Protein AF-A0A7H8U906-F1 (afdb_monomer_lite)

Radius of gyration: 17.41 Å; chains: 1; bounding box: 36×26×45 Å

Structure (mmCIF, N/CA/C/O backbone):
data_AF-A0A7H8U906-F1
#
_entry.id   AF-A0A7H8U906-F1
#
loop_
_atom_site.group_PDB
_atom_site.id
_atom_site.type_symbol
_atom_site.label_atom_id
_atom_site.label_alt_id
_atom_site.label_comp_id
_atom_site.label_asym_id
_atom_site.label_entity_id
_atom_site.label_seq_id
_atom_site.pdbx_PDB_ins_code
_atom_site.Cartn_x
_atom_site.Cartn_y
_atom_site.Cartn_z
_atom_site.occupancy
_atom_site.B_iso_or_equiv
_atom_site.auth_seq_id
_atom_site.auth_comp_id
_atom_site.auth_asym_id
_atom_site.auth_atom_id
_atom_site.pdbx_PDB_model_num
ATOM 1 N N . MET A 1 1 ? -4.755 -11.168 -20.918 1.00 68.44 1 MET A N 1
ATOM 2 C CA . MET A 1 1 ? -3.337 -10.744 -20.889 1.00 68.44 1 MET A CA 1
ATOM 3 C C . MET A 1 1 ? -2.863 -10.887 -19.455 1.00 68.44 1 MET A C 1
ATOM 5 O O . MET A 1 1 ? -3.658 -10.590 -18.576 1.00 68.44 1 MET A O 1
ATOM 9 N N . GLY A 1 2 ? -1.659 -11.412 -19.221 1.00 84.75 2 GLY A N 1
ATOM 10 C CA . GLY A 1 2 ? -1.093 -11.488 -17.869 1.00 84.75 2 GLY A CA 1
ATOM 11 C C . GLY A 1 2 ? -0.454 -10.156 -17.485 1.00 84.75 2 GLY A C 1
ATOM 12 O O . GLY A 1 2 ? 0.186 -9.537 -18.334 1.00 84.75 2 GLY A O 1
ATOM 13 N N . MET A 1 3 ? -0.651 -9.728 -16.241 1.00 90.69 3 MET A N 1
ATOM 14 C CA . MET A 1 3 ? -0.032 -8.536 -15.660 1.00 90.69 3 MET A CA 1
ATOM 15 C C . MET A 1 3 ? 1.101 -8.963 -14.719 1.00 90.69 3 MET A C 1
ATOM 17 O O . MET A 1 3 ? 1.046 -10.034 -14.118 1.00 90.69 3 MET A O 1
ATOM 21 N N . MET A 1 4 ? 2.147 -8.146 -14.630 1.00 92.12 4 MET A N 1
ATOM 22 C CA . MET A 1 4 ? 3.319 -8.377 -13.783 1.00 92.12 4 MET A CA 1
ATOM 23 C C . MET A 1 4 ? 3.715 -7.071 -13.104 1.00 92.12 4 MET A C 1
ATOM 25 O O . MET A 1 4 ? 3.500 -5.994 -13.663 1.00 92.12 4 MET A O 1
ATOM 29 N N . THR A 1 5 ? 4.355 -7.169 -11.942 1.00 93.44 5 THR A N 1
ATOM 30 C CA . THR A 1 5 ? 4.823 -6.001 -11.186 1.00 93.44 5 THR A CA 1
ATOM 31 C C . THR A 1 5 ? 6.341 -5.933 -11.188 1.00 93.44 5 THR A C 1
ATOM 33 O O . THR A 1 5 ? 7.011 -6.935 -10.937 1.00 93.44 5 THR A O 1
ATOM 36 N N . PHE A 1 6 ? 6.894 -4.741 -11.413 1.00 92.75 6 PHE A N 1
ATOM 37 C CA . PHE A 1 6 ? 8.330 -4.481 -11.342 1.00 92.75 6 PHE A CA 1
ATOM 38 C C . PHE A 1 6 ? 8.608 -3.277 -10.448 1.00 92.75 6 PHE A C 1
ATOM 40 O O . PHE A 1 6 ? 7.960 -2.241 -10.577 1.00 92.75 6 PHE A O 1
ATOM 47 N N . VAL A 1 7 ? 9.623 -3.391 -9.593 1.00 93.62 7 VAL A N 1
ATOM 48 C CA . VAL A 1 7 ? 10.245 -2.235 -8.941 1.00 93.62 7 VAL A CA 1
ATOM 49 C C . VAL A 1 7 ? 11.502 -1.898 -9.724 1.00 93.62 7 VAL A C 1
ATOM 51 O O . VAL A 1 7 ? 12.404 -2.733 -9.862 1.00 93.62 7 VAL A O 1
ATOM 54 N N . VAL A 1 8 ? 11.555 -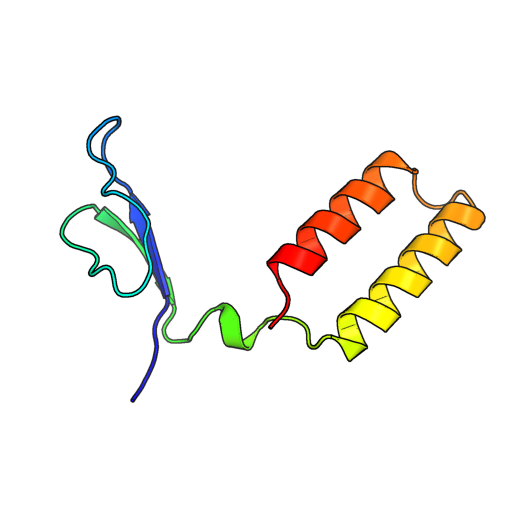0.675 -10.244 1.00 92.94 8 VAL A N 1
ATOM 55 C CA . VAL A 1 8 ? 12.649 -0.199 -11.090 1.00 92.94 8 VAL A CA 1
ATOM 56 C C . VAL A 1 8 ? 13.402 0.904 -10.365 1.00 92.94 8 VAL A C 1
ATOM 58 O O . VAL A 1 8 ? 12.814 1.885 -9.917 1.00 92.94 8 VAL A O 1
ATOM 61 N N . LYS A 1 9 ? 14.718 0.730 -10.244 1.00 93.50 9 LYS A N 1
ATOM 62 C CA . LYS A 1 9 ? 15.624 1.731 -9.691 1.00 93.50 9 LYS A CA 1
ATOM 63 C C . LYS A 1 9 ? 16.198 2.581 -10.822 1.00 93.50 9 LYS A C 1
ATOM 65 O O . LYS A 1 9 ? 16.825 2.047 -11.741 1.00 93.50 9 LYS A O 1
ATOM 70 N N . PHE A 1 10 ? 16.021 3.893 -10.706 1.00 92.44 10 PHE A N 1
ATOM 71 C CA . PHE A 1 10 ? 16.657 4.897 -11.555 1.00 92.44 10 PHE A CA 1
ATOM 72 C C . PHE A 1 10 ? 17.813 5.567 -10.804 1.00 92.44 10 PHE A C 1
ATOM 74 O O . PHE A 1 10 ? 17.903 5.495 -9.576 1.00 92.44 10 PHE A O 1
ATOM 81 N N . GLU A 1 11 ? 18.742 6.156 -11.552 1.00 92.81 11 GLU A N 1
ATOM 82 C CA . GLU A 1 11 ? 19.715 7.086 -10.975 1.00 92.81 11 GLU A CA 1
ATOM 83 C C . GLU A 1 11 ? 19.015 8.412 -10.656 1.00 92.81 11 GLU A C 1
ATOM 85 O O . GLU A 1 11 ? 18.095 8.797 -11.377 1.00 92.81 11 GLU A O 1
ATOM 90 N N . ASP A 1 12 ? 19.481 9.103 -9.616 1.00 90.88 12 ASP A N 1
ATOM 91 C CA . ASP A 1 12 ? 18.924 10.385 -9.171 1.00 90.88 12 ASP A CA 1
ATOM 92 C C . ASP A 1 12 ? 18.920 11.419 -10.308 1.00 90.88 12 ASP A C 1
ATOM 94 O O . ASP A 1 12 ? 19.939 11.647 -10.975 1.00 90.88 12 ASP A O 1
ATOM 98 N N . GLY A 1 13 ? 17.753 12.007 -10.565 1.00 89.50 13 GLY A N 1
ATOM 99 C CA . GLY A 1 13 ? 17.525 12.957 -11.652 1.00 89.50 13 GLY A CA 1
ATOM 100 C C . GLY A 1 13 ? 17.328 12.318 -13.030 1.00 89.50 13 GLY A C 1
ATOM 101 O O . GLY A 1 13 ? 17.241 13.040 -14.027 1.00 89.50 13 GLY A O 1
ATOM 102 N N . LYS A 1 14 ? 17.269 10.982 -13.119 1.00 89.38 14 LYS A N 1
ATOM 103 C CA . LYS A 1 14 ? 16.926 10.230 -14.341 1.00 89.38 14 LYS A CA 1
ATOM 104 C C . LYS A 1 14 ? 15.597 9.484 -14.217 1.00 89.38 14 LYS A C 1
ATOM 106 O O . LYS A 1 14 ? 15.303 8.627 -15.054 1.00 89.38 14 LYS A O 1
ATOM 111 N N . GLU A 1 15 ? 14.801 9.784 -13.193 1.00 89.06 15 GLU A N 1
ATOM 112 C CA . GLU A 1 15 ? 13.448 9.264 -13.057 1.00 89.06 15 GLU A CA 1
ATOM 113 C C . GLU A 1 15 ? 12.577 9.783 -14.206 1.00 89.06 15 GLU A C 1
ATOM 115 O O . GLU A 1 15 ? 12.558 10.985 -14.497 1.00 89.06 15 GLU A O 1
ATOM 120 N N . PRO A 1 16 ? 11.832 8.903 -14.879 1.00 86.12 16 PRO A N 1
ATOM 121 C CA . PRO A 1 16 ? 10.920 9.346 -15.910 1.00 86.12 16 PRO A CA 1
ATOM 122 C C . PRO A 1 16 ? 9.656 9.958 -15.272 1.00 86.12 16 PRO A C 1
ATOM 124 O O . PRO A 1 16 ? 9.271 9.612 -14.155 1.00 86.12 16 PRO A O 1
ATOM 127 N N . SER A 1 17 ? 8.996 10.889 -15.967 1.00 84.75 17 SER A N 1
ATOM 128 C CA . SER A 1 17 ? 7.783 11.543 -15.452 1.00 84.75 17 SER A CA 1
ATOM 129 C C . SER A 1 17 ? 6.630 10.551 -15.298 1.00 84.75 17 SER A C 1
ATOM 131 O O . SER A 1 17 ? 6.318 9.843 -16.248 1.00 84.75 17 SER A O 1
ATOM 133 N N . VAL A 1 18 ? 5.962 10.537 -14.141 1.00 83.50 18 VAL A N 1
ATOM 134 C CA . VAL A 1 18 ? 4.850 9.614 -13.852 1.00 83.50 18 VAL A CA 1
ATOM 135 C C . VAL A 1 18 ? 3.539 10.123 -14.464 1.00 83.50 18 VAL A C 1
ATOM 137 O O . VAL A 1 18 ? 3.144 11.264 -14.230 1.00 83.50 18 VAL A O 1
ATOM 140 N N . GLY A 1 19 ? 2.842 9.271 -15.225 1.00 81.19 19 GLY A N 1
ATOM 141 C CA . GLY A 1 19 ? 1.551 9.594 -15.838 1.00 81.19 19 GLY A CA 1
ATOM 142 C C . GLY A 1 19 ? 0.779 8.370 -16.341 1.00 81.19 19 GLY A C 1
ATOM 143 O O . GLY A 1 19 ? 1.324 7.272 -16.458 1.00 81.19 19 GLY A O 1
ATOM 144 N N . ALA A 1 20 ? -0.509 8.556 -16.642 1.00 79.50 20 ALA A N 1
ATOM 145 C CA . ALA A 1 20 ? -1.360 7.486 -17.161 1.00 79.50 20 ALA A CA 1
ATOM 146 C C . ALA A 1 20 ? -0.901 7.032 -18.559 1.00 79.50 20 ALA A C 1
ATOM 148 O O . ALA A 1 20 ? -0.642 7.860 -19.430 1.00 79.50 20 ALA A O 1
ATOM 149 N N . GLY A 1 21 ? -0.82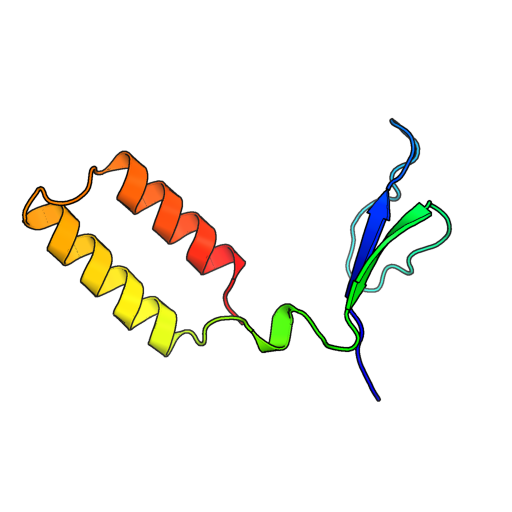5 5.716 -18.778 1.00 76.38 21 GLY A N 1
ATOM 150 C CA . GLY A 1 21 ? -0.413 5.139 -20.066 1.00 76.38 21 GLY A CA 1
ATOM 151 C C . GLY A 1 21 ? 1.080 5.275 -20.381 1.00 76.38 21 GLY A C 1
ATOM 152 O O . GLY A 1 21 ? 1.483 5.060 -21.520 1.00 76.38 21 GLY A O 1
ATOM 153 N N . MET A 1 22 ? 1.896 5.641 -19.392 1.00 83.44 22 MET A N 1
ATOM 154 C CA . MET A 1 22 ? 3.346 5.688 -19.518 1.00 83.44 22 MET A CA 1
ATOM 155 C C . MET A 1 22 ? 3.942 4.286 -19.700 1.00 83.44 22 MET A C 1
ATOM 157 O O . MET A 1 22 ? 3.586 3.348 -18.989 1.00 83.44 22 MET A O 1
ATOM 161 N N . GLU A 1 23 ? 4.917 4.171 -20.600 1.00 82.44 23 GLU A N 1
ATOM 162 C CA . GLU A 1 23 ? 5.762 2.985 -20.721 1.00 82.44 23 GLU A CA 1
ATOM 163 C C . GLU A 1 23 ? 7.040 3.148 -19.892 1.00 82.44 23 GLU A C 1
ATOM 165 O O . GLU A 1 23 ? 7.688 4.198 -19.900 1.00 82.44 23 GLU A O 1
ATOM 170 N N . VAL A 1 24 ? 7.437 2.091 -19.187 1.00 79.06 24 VAL A N 1
ATOM 171 C CA . VAL A 1 24 ? 8.694 2.075 -18.434 1.00 79.06 24 VAL A CA 1
ATOM 172 C C . VAL A 1 24 ? 9.835 1.727 -19.390 1.00 79.06 24 VAL A C 1
ATOM 174 O O . VAL A 1 24 ? 9.872 0.632 -19.946 1.00 79.06 24 VAL A O 1
ATOM 177 N N . SER A 1 25 ? 10.776 2.655 -19.579 1.00 72.31 25 SER A N 1
ATOM 178 C CA . SER A 1 25 ? 11.963 2.468 -20.423 1.00 72.31 25 SER A CA 1
ATOM 179 C C . SER A 1 25 ? 13.244 2.684 -19.615 1.00 72.31 25 SER A C 1
ATOM 181 O O . SER A 1 25 ? 13.476 3.772 -19.092 1.00 72.31 25 SER A O 1
ATOM 183 N N . GLY A 1 26 ? 14.104 1.663 -19.546 1.00 81.88 26 GLY A N 1
ATOM 184 C CA . GLY A 1 26 ? 15.390 1.722 -18.838 1.00 81.88 26 GLY A CA 1
ATOM 185 C C . GLY A 1 26 ? 15.308 1.424 -17.333 1.00 81.88 26 GLY A C 1
ATOM 186 O O . GLY A 1 26 ? 14.331 0.854 -16.853 1.00 81.88 26 GLY A O 1
ATOM 187 N N . GLY A 1 27 ? 16.368 1.785 -16.600 1.00 87.38 27 GLY A N 1
ATOM 188 C CA . GLY A 1 27 ? 16.528 1.488 -15.170 1.00 87.38 27 GLY A CA 1
ATOM 189 C C . GLY A 1 27 ? 16.943 0.040 -14.875 1.00 87.38 27 GLY A C 1
ATOM 190 O O . GLY A 1 27 ? 17.008 -0.810 -15.764 1.00 87.38 27 GLY A O 1
ATOM 191 N N . GLN A 1 28 ? 17.259 -0.241 -13.610 1.00 92.81 28 GLN A N 1
ATOM 192 C CA . GLN A 1 28 ? 17.550 -1.597 -13.141 1.00 92.81 28 GLN A CA 1
ATOM 193 C C . GLN A 1 28 ? 16.320 -2.166 -12.435 1.00 92.81 28 GLN A C 1
ATOM 195 O O . GLN A 1 28 ? 15.853 -1.594 -11.450 1.00 92.81 28 GLN A O 1
ATOM 200 N N . ILE A 1 29 ? 15.825 -3.319 -12.889 1.00 93.19 29 ILE A N 1
ATOM 201 C CA . ILE A 1 29 ? 14.826 -4.078 -12.129 1.00 93.19 29 ILE A CA 1
ATOM 202 C C . ILE A 1 29 ? 15.492 -4.580 -10.845 1.00 93.19 29 ILE A C 1
ATOM 204 O O . ILE A 1 29 ? 16.477 -5.318 -10.898 1.00 93.19 29 ILE A O 1
ATOM 208 N N . VAL A 1 30 ? 14.954 -4.168 -9.699 1.00 96.31 30 VAL A N 1
ATOM 209 C CA . VAL A 1 30 ? 15.449 -4.563 -8.368 1.00 96.31 30 VAL A CA 1
ATOM 210 C C . VAL A 1 30 ? 14.499 -5.515 -7.647 1.00 96.31 30 VAL A C 1
ATOM 212 O O . VAL A 1 30 ? 14.927 -6.226 -6.743 1.00 96.31 30 VAL A O 1
ATOM 215 N N . ALA A 1 31 ? 13.237 -5.578 -8.075 1.00 95.94 31 ALA A N 1
ATOM 216 C CA . ALA A 1 31 ? 12.284 -6.601 -7.666 1.00 95.94 31 ALA A CA 1
ATOM 217 C C . ALA A 1 31 ? 11.281 -6.869 -8.793 1.00 95.94 31 ALA A C 1
ATOM 219 O O . ALA A 1 31 ? 10.964 -5.973 -9.579 1.00 95.94 31 ALA A O 1
ATOM 220 N N . ALA A 1 32 ? 10.780 -8.100 -8.862 1.00 94.25 32 ALA A N 1
ATOM 221 C CA . ALA A 1 32 ? 9.775 -8.512 -9.830 1.00 94.25 32 ALA A CA 1
ATOM 222 C C . ALA A 1 32 ? 8.768 -9.464 -9.181 1.00 94.25 32 ALA A C 1
ATOM 224 O O . ALA A 1 32 ? 9.137 -10.284 -8.339 1.00 94.25 32 ALA A O 1
ATOM 225 N N . SER A 1 33 ? 7.518 -9.376 -9.623 1.00 94.25 33 SER A N 1
ATOM 226 C CA . SER A 1 33 ? 6.447 -10.306 -9.299 1.00 94.25 33 SER A CA 1
ATOM 227 C C . SER A 1 33 ? 5.742 -10.763 -10.573 1.00 94.25 33 SER A C 1
ATOM 229 O O . SER A 1 33 ? 5.512 -9.974 -11.492 1.00 94.25 33 SER A O 1
ATOM 231 N N . TRP A 1 34 ? 5.384 -12.046 -10.616 1.00 92.50 34 TRP A N 1
ATOM 232 C CA . TRP A 1 34 ? 4.660 -12.667 -11.730 1.00 92.50 34 TRP A CA 1
ATOM 233 C C . TRP A 1 34 ? 3.148 -12.412 -11.693 1.00 92.50 34 TRP A C 1
ATOM 235 O O . TRP A 1 34 ? 2.425 -12.985 -12.504 1.00 92.50 34 TRP A O 1
ATOM 245 N N . PHE A 1 35 ? 2.684 -11.580 -10.760 1.00 92.19 35 PHE A N 1
ATOM 246 C CA . PHE A 1 35 ? 1.290 -11.178 -10.614 1.00 92.19 35 PHE A CA 1
ATOM 247 C C . PHE A 1 35 ? 1.144 -9.649 -10.585 1.00 92.19 35 PHE A C 1
ATOM 249 O O . PHE A 1 35 ? 2.127 -8.908 -10.417 1.00 92.19 35 PHE A O 1
ATOM 256 N N . ASP A 1 36 ? -0.088 -9.180 -10.771 1.00 93.19 36 ASP A N 1
ATOM 257 C CA . ASP A 1 36 ? -0.459 -7.780 -10.594 1.00 93.19 36 ASP A CA 1
ATOM 258 C C . ASP A 1 36 ? -0.549 -7.471 -9.102 1.00 93.19 36 ASP A C 1
ATOM 260 O O . ASP A 1 36 ? -1.390 -8.029 -8.410 1.00 93.19 36 ASP A O 1
ATOM 264 N N . TYR A 1 37 ? 0.297 -6.588 -8.578 1.00 90.88 37 TYR A N 1
ATOM 265 C CA . TYR A 1 37 ? 0.271 -6.265 -7.148 1.00 90.88 37 TYR A CA 1
ATOM 266 C C . TYR A 1 37 ? -1.067 -5.665 -6.691 1.00 90.88 37 TYR A C 1
ATOM 268 O O . TYR A 1 37 ? -1.365 -5.683 -5.501 1.00 90.88 37 TYR A O 1
ATOM 276 N N . ARG A 1 38 ? -1.871 -5.144 -7.627 1.00 91.25 38 ARG A N 1
ATOM 277 C CA . ARG A 1 38 ? -3.214 -4.627 -7.353 1.00 91.25 38 ARG A CA 1
ATOM 278 C C . ARG A 1 38 ? -4.220 -5.735 -7.072 1.00 91.25 38 ARG A C 1
ATOM 280 O O . ARG A 1 38 ? -5.245 -5.455 -6.471 1.00 91.25 38 ARG A O 1
ATOM 287 N N . ASP A 1 39 ? -3.940 -6.976 -7.463 1.00 90.38 39 ASP A N 1
ATOM 288 C CA . ASP A 1 39 ? -4.815 -8.110 -7.149 1.00 90.38 39 ASP A CA 1
ATOM 289 C C . ASP A 1 39 ? -4.905 -8.358 -5.629 1.00 90.38 39 ASP A C 1
ATOM 291 O O . ASP A 1 39 ? -5.896 -8.912 -5.160 1.00 90.38 39 ASP A O 1
ATOM 295 N N . ASP A 1 40 ? -3.905 -7.906 -4.860 1.00 90.50 40 ASP A N 1
ATOM 296 C CA . ASP A 1 40 ? -3.865 -7.994 -3.394 1.00 90.50 40 ASP A CA 1
ATOM 297 C C . ASP A 1 40 ? -4.454 -6.751 -2.689 1.00 90.50 40 ASP A C 1
ATOM 299 O O . ASP A 1 40 ? -4.384 -6.644 -1.462 1.00 90.50 40 ASP A O 1
ATOM 303 N N . PHE A 1 41 ? -5.004 -5.785 -3.433 1.00 95.00 41 PHE A N 1
ATOM 304 C CA . PHE A 1 41 ? -5.614 -4.587 -2.849 1.00 95.00 41 PHE A CA 1
ATOM 305 C C . PHE A 1 41 ? -6.925 -4.910 -2.132 1.00 95.00 41 PHE A C 1
ATOM 307 O O . PHE A 1 41 ? -7.639 -5.863 -2.453 1.00 95.00 41 PHE A O 1
ATOM 314 N N . PHE A 1 42 ? -7.264 -4.068 -1.162 1.00 95.50 42 PHE A N 1
ATOM 315 C CA . PHE A 1 42 ? -8.537 -4.135 -0.473 1.00 95.50 42 PHE A CA 1
ATOM 316 C C . PHE A 1 42 ? -9.674 -3.696 -1.395 1.00 95.50 42 PHE A C 1
ATOM 318 O O . PHE A 1 42 ? -9.574 -2.745 -2.170 1.00 95.50 42 PHE A O 1
ATOM 325 N N . THR A 1 43 ? -10.802 -4.381 -1.262 1.00 94.81 43 THR A N 1
ATOM 326 C CA . THR A 1 43 ? -12.093 -3.871 -1.727 1.00 94.81 43 THR A CA 1
ATOM 327 C C . THR A 1 43 ? -12.569 -2.750 -0.804 1.00 94.81 43 THR A C 1
ATOM 329 O O . THR A 1 43 ? -12.273 -2.775 0.391 1.00 94.81 43 THR A O 1
ATOM 332 N N . GLY A 1 44 ? -13.383 -1.818 -1.308 1.00 94.25 44 GLY A N 1
ATOM 333 C CA . GLY A 1 44 ? -13.967 -0.760 -0.470 1.00 94.25 44 GLY A CA 1
ATOM 334 C C . GLY A 1 44 ? -14.721 -1.290 0.760 1.00 94.25 44 GLY A C 1
ATOM 335 O O . GLY A 1 44 ? -14.620 -0.720 1.839 1.00 94.25 44 GLY A O 1
ATOM 336 N N . GLU A 1 45 ? -15.388 -2.445 0.652 1.00 95.19 45 GLU A N 1
ATOM 337 C CA . GLU A 1 45 ? -16.044 -3.083 1.804 1.00 95.19 45 GLU A CA 1
ATOM 338 C C . GLU A 1 45 ? -15.041 -3.530 2.880 1.00 95.19 45 GLU A C 1
ATOM 340 O O . GLU A 1 45 ? -15.302 -3.389 4.074 1.00 95.19 45 GLU A O 1
ATOM 345 N N . GLN A 1 46 ? -13.880 -4.063 2.481 1.00 96.25 46 GLN A N 1
ATOM 346 C CA . GLN A 1 46 ? -12.820 -4.424 3.425 1.00 96.25 46 GLN A CA 1
ATOM 347 C C . GLN A 1 46 ? -12.218 -3.182 4.081 1.00 96.25 46 GLN A C 1
ATOM 349 O O . GLN A 1 46 ? -11.968 -3.209 5.285 1.00 96.25 46 GLN A O 1
ATOM 354 N N . VAL A 1 47 ? -12.037 -2.098 3.325 1.00 96.81 47 VAL A N 1
ATOM 355 C CA . VAL A 1 47 ? -11.573 -0.810 3.860 1.00 96.81 47 VAL A CA 1
ATOM 356 C C . VAL A 1 47 ? -12.528 -0.298 4.927 1.00 96.81 47 VAL A C 1
ATOM 358 O O . VAL A 1 47 ? -12.082 0.005 6.028 1.00 96.81 47 VAL A O 1
ATOM 361 N N . ASP A 1 48 ? -13.835 -0.297 4.659 1.00 96.44 48 ASP A N 1
ATOM 362 C CA . ASP A 1 48 ? -14.852 0.141 5.621 1.00 96.44 48 ASP A CA 1
ATOM 363 C C . ASP A 1 48 ? -14.814 -0.676 6.921 1.00 96.44 48 ASP A C 1
ATOM 365 O O . ASP A 1 48 ? -15.004 -0.137 8.014 1.00 96.44 48 ASP A O 1
ATOM 369 N N . VAL A 1 49 ? -14.591 -1.991 6.819 1.00 97.88 49 VAL A N 1
ATOM 370 C CA . VAL A 1 49 ? -14.465 -2.875 7.988 1.00 97.88 49 VAL A CA 1
ATOM 371 C C . VAL A 1 49 ? -13.197 -2.557 8.777 1.00 97.88 49 VAL A C 1
ATOM 373 O O . VAL A 1 49 ? -13.254 -2.465 10.004 1.00 97.88 49 VAL A O 1
ATOM 376 N N . ILE A 1 50 ? -12.064 -2.374 8.095 1.00 96.69 50 ILE A N 1
ATOM 377 C CA . ILE A 1 50 ? -10.789 -2.070 8.751 1.00 96.69 50 ILE A CA 1
ATOM 378 C C . ILE A 1 50 ? -10.838 -0.680 9.394 1.00 96.69 50 ILE A C 1
ATOM 380 O O . ILE A 1 50 ? -10.434 -0.541 10.545 1.00 96.69 50 ILE A O 1
ATOM 384 N N . ALA A 1 51 ? -11.381 0.324 8.704 1.00 96.62 51 ALA A N 1
ATOM 385 C CA . ALA A 1 51 ? -11.499 1.687 9.211 1.00 96.62 51 ALA A CA 1
ATOM 386 C C . ALA A 1 51 ? -12.308 1.735 10.513 1.00 96.62 51 ALA A C 1
ATOM 388 O O . ALA A 1 51 ? -11.834 2.270 11.512 1.00 96.62 51 ALA A O 1
ATOM 389 N N . LYS A 1 52 ? -13.471 1.070 10.547 1.00 97.50 52 LYS A N 1
ATOM 390 C CA . LYS A 1 52 ? -14.284 0.953 11.769 1.00 97.50 52 LYS A CA 1
ATOM 391 C C . LYS A 1 52 ? -13.530 0.270 12.905 1.00 97.50 52 LYS A C 1
ATOM 393 O O . LYS A 1 52 ? -13.573 0.741 14.035 1.00 97.50 52 LYS A O 1
ATOM 398 N N . ALA A 1 53 ? -12.820 -0.821 12.614 1.00 97.62 53 ALA A N 1
ATOM 399 C CA . ALA A 1 53 ? -12.039 -1.522 13.629 1.00 97.62 53 ALA A CA 1
ATOM 400 C C . ALA A 1 53 ? -10.916 -0.639 14.203 1.00 97.62 53 ALA A C 1
ATOM 402 O O . ALA A 1 53 ? -10.679 -0.657 15.408 1.00 97.62 53 ALA A O 1
ATOM 403 N N . LEU A 1 54 ? -10.245 0.154 13.361 1.00 97.44 54 LEU A N 1
ATOM 404 C CA . LEU A 1 54 ? -9.209 1.090 13.801 1.00 97.44 54 LEU A CA 1
ATOM 405 C C . LEU A 1 54 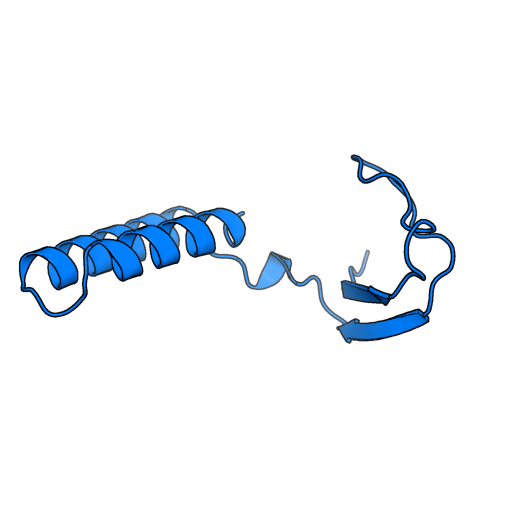? -9.784 2.208 14.680 1.00 97.44 54 LEU A C 1
ATOM 407 O O . LEU A 1 54 ? -9.222 2.488 15.736 1.00 97.44 54 LEU A O 1
ATOM 411 N N . GLU A 1 55 ? -10.922 2.793 14.298 1.00 96.19 55 GLU A N 1
ATOM 412 C CA . GLU A 1 55 ? -11.623 3.801 15.106 1.00 96.19 55 GLU A CA 1
ATOM 413 C C . GLU A 1 55 ? -12.054 3.247 16.473 1.00 96.19 55 GLU A C 1
ATOM 415 O O . GLU A 1 55 ? -11.886 3.907 17.499 1.00 96.19 55 GLU A O 1
ATOM 420 N N . GLU A 1 56 ? -12.569 2.015 16.516 1.00 97.81 56 GLU A N 1
ATOM 421 C CA . GLU A 1 56 ? -12.957 1.357 17.767 1.00 97.81 56 GLU A CA 1
ATOM 422 C C . GLU A 1 56 ? -11.757 1.102 18.688 1.00 97.81 56 GLU A C 1
ATOM 424 O O . GLU A 1 56 ? -11.849 1.352 19.893 1.00 97.81 56 GLU A O 1
ATOM 429 N N . LEU A 1 57 ? -10.630 0.632 18.144 1.00 97.69 57 LEU A N 1
ATOM 430 C CA . LEU A 1 57 ? -9.397 0.424 18.911 1.00 97.69 57 LEU A CA 1
ATOM 431 C C . LEU A 1 57 ? -8.828 1.748 19.429 1.00 97.69 57 LEU A C 1
ATOM 433 O O . LEU A 1 57 ? -8.357 1.820 20.566 1.00 97.69 57 LEU A O 1
ATOM 437 N N . ASN A 1 58 ? -8.899 2.804 18.619 1.00 97.44 58 ASN A N 1
ATOM 438 C CA . ASN A 1 58 ? -8.455 4.133 19.013 1.00 97.44 58 ASN A CA 1
ATOM 439 C C . ASN A 1 58 ? -9.318 4.693 20.152 1.00 97.44 58 ASN A C 1
ATOM 441 O O . ASN A 1 58 ? -8.785 5.141 21.166 1.00 97.44 58 ASN A O 1
ATOM 445 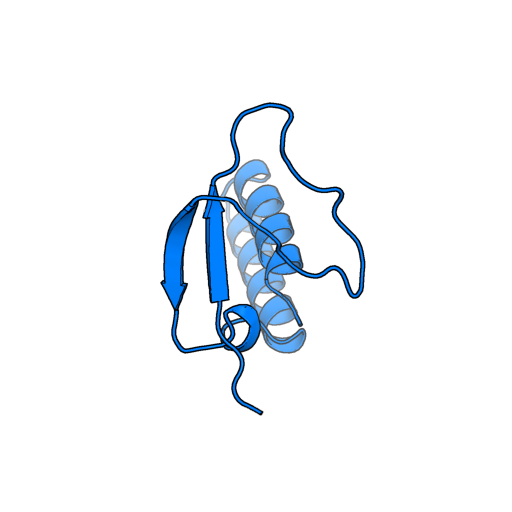N N . ALA A 1 59 ? -10.644 4.558 20.056 1.00 96.69 59 ALA A N 1
ATOM 446 C CA . ALA A 1 59 ? -11.569 4.959 21.115 1.00 96.69 59 ALA A CA 1
ATOM 447 C C . ALA A 1 59 ? -11.347 4.193 22.436 1.00 96.69 59 ALA A C 1
ATOM 449 O O . ALA A 1 59 ? -11.637 4.718 23.513 1.00 96.69 59 ALA A O 1
ATOM 450 N N . GLN A 1 60 ? -10.826 2.964 22.366 1.00 97.75 60 GLN A N 1
ATOM 451 C CA . GLN A 1 60 ? -10.438 2.160 23.531 1.00 97.75 60 GLN A CA 1
ATOM 452 C C . GLN A 1 60 ? -9.056 2.535 24.095 1.00 97.75 60 GLN A C 1
ATOM 454 O O . GLN A 1 60 ? -8.705 2.093 25.187 1.00 97.75 60 GLN A O 1
ATOM 459 N N . GLY A 1 61 ? -8.289 3.372 23.392 1.00 96.25 61 GLY A N 1
ATOM 460 C CA . GLY A 1 61 ? -6.930 3.760 23.768 1.00 96.25 61 GLY A CA 1
ATOM 461 C C . GLY A 1 61 ? -5.875 2.686 23.487 1.00 96.25 61 GLY A C 1
ATOM 462 O O . GLY A 1 61 ? -4.763 2.789 24.000 1.00 96.25 61 GLY A O 1
ATOM 463 N N . GLU A 1 62 ? -6.206 1.666 22.689 1.00 97.50 62 GLU A N 1
ATOM 464 C CA . GLU A 1 62 ? -5.293 0.573 22.313 1.00 97.50 62 GLU A CA 1
ATOM 465 C C . GLU A 1 62 ? -4.316 0.991 21.201 1.00 97.50 62 GLU A C 1
ATOM 467 O O . GLU A 1 62 ? -3.256 0.390 21.025 1.00 97.50 62 GLU A O 1
ATOM 472 N N . ILE A 1 63 ? -4.661 2.040 20.452 1.00 96.56 63 ILE A N 1
ATOM 473 C CA . ILE A 1 63 ? -3.842 2.619 19.386 1.00 96.56 63 ILE A CA 1
ATOM 474 C C . ILE A 1 63 ? -3.933 4.146 19.414 1.00 96.56 63 ILE A C 1
ATOM 476 O O . ILE A 1 63 ? -4.976 4.718 19.733 1.00 96.56 63 ILE A O 1
ATOM 480 N N . SER A 1 64 ? -2.826 4.814 19.090 1.00 97.19 64 SER A N 1
ATOM 481 C CA . SER A 1 64 ? -2.752 6.274 19.071 1.00 97.19 64 SER A CA 1
ATOM 482 C C . SER A 1 64 ? -3.515 6.885 17.886 1.00 97.19 64 SER A C 1
ATOM 484 O O . SER A 1 64 ? -3.726 6.232 16.860 1.00 97.19 64 SER A O 1
ATOM 486 N N . ASP A 1 65 ? -3.896 8.160 18.001 1.00 96.31 65 ASP A N 1
ATOM 487 C CA . ASP A 1 65 ? -4.523 8.912 16.900 1.00 96.31 65 ASP A CA 1
ATOM 488 C C . ASP A 1 65 ? -3.585 9.016 15.680 1.00 96.31 65 ASP A C 1
ATOM 490 O O . ASP A 1 65 ? -4.032 8.987 14.531 1.00 96.31 65 ASP A O 1
ATOM 494 N N . GLU A 1 66 ? -2.273 9.108 15.930 1.00 97.44 66 GLU A N 1
ATOM 495 C CA . GLU A 1 66 ? -1.229 9.180 14.902 1.00 97.44 66 GLU A CA 1
ATOM 496 C C . GLU A 1 66 ? -1.140 7.873 14.106 1.00 97.44 66 GLU A C 1
ATOM 498 O O . GLU A 1 66 ? -1.201 7.890 12.874 1.00 97.44 66 GLU A O 1
ATOM 503 N N . ASP A 1 67 ? -1.067 6.734 14.799 1.00 97.25 67 ASP A N 1
ATOM 504 C CA . ASP A 1 67 ? -1.014 5.420 14.154 1.00 97.25 67 ASP A CA 1
ATOM 505 C C . ASP A 1 67 ? -2.312 5.127 13.393 1.00 97.25 67 ASP A C 1
ATOM 507 O O . ASP A 1 67 ? -2.269 4.626 12.270 1.00 97.25 67 ASP A O 1
ATOM 511 N N . THR A 1 68 ? -3.463 5.492 13.968 1.00 97.06 68 THR A N 1
ATOM 512 C CA . THR A 1 68 ? -4.779 5.349 13.323 1.00 97.06 68 THR A CA 1
ATOM 513 C C . THR A 1 68 ? -4.825 6.118 12.006 1.00 97.06 68 THR A C 1
ATOM 515 O O . THR A 1 68 ? -5.152 5.545 10.968 1.00 97.06 68 THR A O 1
ATOM 518 N N . SER A 1 69 ? -4.414 7.389 12.022 1.00 96.75 69 SER A N 1
ATOM 519 C CA . SER A 1 69 ? -4.371 8.237 10.825 1.00 96.75 69 SER A CA 1
ATOM 520 C C . SER A 1 69 ? -3.412 7.676 9.769 1.00 96.75 69 SER A C 1
ATOM 522 O O . SER A 1 69 ? -3.780 7.550 8.603 1.00 96.75 69 SER A O 1
ATOM 524 N N . SER A 1 70 ? -2.206 7.257 10.174 1.00 97.00 70 SER A N 1
ATOM 525 C CA . SER A 1 70 ? -1.219 6.680 9.251 1.00 97.00 70 SER A CA 1
ATOM 526 C C . SER A 1 70 ? -1.687 5.361 8.627 1.00 97.00 70 SER A C 1
ATOM 528 O O . SER A 1 70 ? -1.373 5.076 7.470 1.00 97.00 70 SER A O 1
ATOM 530 N N . LEU A 1 71 ? -2.418 4.530 9.374 1.00 97.06 71 LEU A N 1
ATOM 531 C CA . LEU A 1 71 ? -2.967 3.278 8.856 1.00 97.06 71 LEU A CA 1
ATOM 532 C C . LEU A 1 71 ? -4.098 3.526 7.859 1.00 97.06 71 LEU A C 1
ATOM 534 O O . LEU A 1 71 ? -4.100 2.886 6.808 1.00 97.06 71 LEU A O 1
ATOM 538 N N . LEU A 1 72 ? -5.001 4.468 8.143 1.00 96.44 72 LEU A N 1
ATOM 539 C CA . LEU A 1 72 ? -6.077 4.845 7.222 1.00 96.44 72 LEU A CA 1
ATOM 540 C C . LEU A 1 72 ? -5.515 5.362 5.889 1.00 96.44 72 LEU A C 1
ATOM 542 O O . LEU A 1 72 ? -5.899 4.861 4.836 1.00 96.44 72 LEU A O 1
ATOM 546 N N . GLU A 1 73 ? -4.516 6.251 5.925 1.00 95.75 73 GLU A N 1
ATOM 547 C CA . GLU A 1 73 ? -3.843 6.738 4.709 1.00 95.75 73 GLU A CA 1
ATOM 548 C C . GLU A 1 73 ? -3.224 5.600 3.879 1.00 95.75 73 GLU A C 1
ATOM 550 O O . GLU A 1 73 ? -3.291 5.600 2.650 1.00 95.75 73 GLU A O 1
ATOM 555 N N . LYS A 1 74 ? -2.613 4.605 4.534 1.00 95.75 74 LYS A N 1
ATOM 556 C CA . LYS A 1 74 ? -2.018 3.455 3.833 1.00 95.75 74 LYS A CA 1
ATOM 557 C C . LYS A 1 74 ? -3.068 2.552 3.206 1.00 95.75 74 LYS A C 1
ATOM 559 O O . LYS A 1 74 ? -2.820 2.014 2.132 1.00 95.75 74 LYS A O 1
ATOM 564 N N . ILE A 1 75 ? -4.198 2.350 3.876 1.00 95.56 75 ILE A N 1
ATOM 565 C CA . ILE A 1 75 ? -5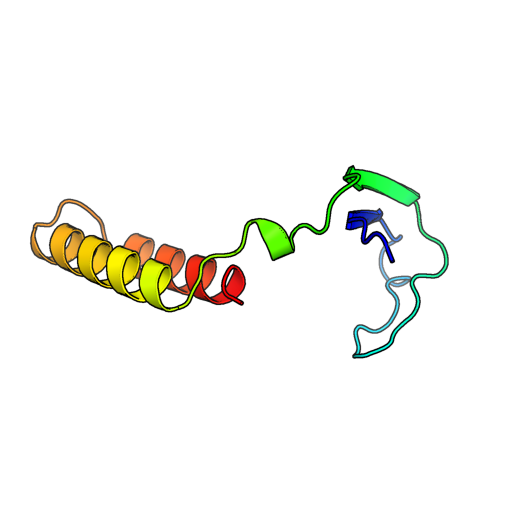.271 1.497 3.365 1.00 95.56 75 ILE A CA 1
ATOM 566 C C . ILE A 1 75 ? -5.906 2.145 2.134 1.00 95.56 75 ILE A C 1
ATOM 568 O O . ILE A 1 75 ? -6.082 1.455 1.132 1.00 95.56 75 ILE A O 1
ATOM 572 N N . ASP A 1 76 ? -6.124 3.461 2.148 1.00 93.06 76 ASP A N 1
ATOM 573 C CA . ASP A 1 76 ? -6.615 4.201 0.977 1.00 93.06 76 ASP A CA 1
ATOM 574 C C . ASP A 1 76 ? -5.696 4.022 -0.246 1.00 93.06 76 ASP A C 1
ATOM 576 O O . ASP A 1 76 ? -6.173 3.834 -1.365 1.00 93.06 76 ASP A O 1
ATOM 580 N N . LEU A 1 77 ? -4.370 3.998 -0.050 1.00 92.81 77 LEU A N 1
ATOM 581 C CA . LEU A 1 77 ? -3.400 3.734 -1.127 1.00 92.81 77 LEU A CA 1
ATOM 582 C C . LEU A 1 77 ? -3.430 2.289 -1.656 1.00 92.81 77 LEU A C 1
ATOM 584 O O . LEU A 1 77 ? -2.939 2.033 -2.758 1.00 92.81 77 LEU A O 1
ATOM 588 N N . LEU A 1 78 ? -3.961 1.350 -0.874 1.00 94.38 78 LEU A N 1
ATOM 589 C CA . LEU A 1 78 ? -4.034 -0.083 -1.172 1.00 94.38 78 LEU A CA 1
ATOM 590 C C . LEU A 1 78 ? -5.465 -0.525 -1.508 1.00 94.38 78 LEU A C 1
ATOM 592 O O . LEU A 1 78 ? -5.810 -1.683 -1.285 1.00 94.38 78 LEU A O 1
ATOM 596 N N . THR A 1 79 ? -6.298 0.384 -2.017 1.00 93.44 79 THR A N 1
ATOM 597 C CA . THR A 1 79 ? -7.705 0.126 -2.357 1.00 93.44 79 THR A CA 1
ATOM 598 C C . THR A 1 79 ? -7.937 0.220 -3.863 1.00 93.44 79 THR A C 1
ATOM 600 O O . THR A 1 79 ? -7.365 1.087 -4.530 1.00 93.44 79 THR A O 1
ATOM 603 N N . LEU A 1 80 ? -8.757 -0.692 -4.400 1.00 79.62 80 LEU A N 1
ATOM 604 C CA . LEU A 1 80 ? -9.180 -0.726 -5.809 1.00 79.62 80 LEU A CA 1
ATOM 605 C C . LEU A 1 80 ? -10.460 0.072 -6.084 1.00 79.62 80 LEU A C 1
ATOM 607 O O . LEU A 1 80 ? -11.411 -0.027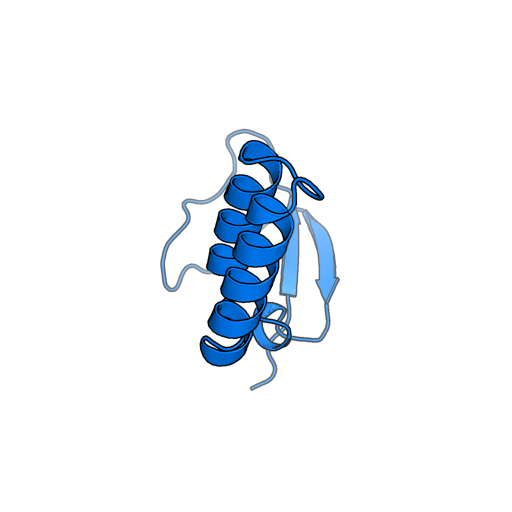 -5.275 1.00 79.62 80 LEU A O 1
#

Secondary structure (DSSP, 8-state):
----EEEEEPPTT-PPPP-TTPPP-SSEEEEEESS-GGGGSBPHHHHHHHHHHHHHHHHTTSS-HHHHHHHHHHHHHTB-

Sequence (80 aa):
MGMMTFVVKFEDGKEPSVGAGMEVSGGQIVAASWFDYRDDFFTGEQVDVIAKALEELNAQGEISDEDTSSLLEKIDLLTL

Organism: Enterobacter cloacae (NCBI:txid550)

pLDDT: mean 92.08, std 6.28, range [68.44, 97.88]

Foldseek 3Di:
DFDKDFDFDDDPPRDDDDDPPDDDDDGDGPDIGRHDLLVQADEPVVLVVVLVVLVVCVVVVVDDPVVSVVVNVVNVVRYD